Protein AF-A0A8J5IWP8-F1 (afdb_monomer_lite)

Secondary structure (DSSP, 8-state):
-HHHHHTT-HHHHHHHHHH--PPPPHHHHHHHHHTT-HHHHHHHHHH-S-PPPHHHHHHHHHTT-HHHHHHHHHHHSTT------

Structure (mmCIF, N/CA/C/O backbone):
data_AF-A0A8J5IWP8-F1
#
_entry.id   AF-A0A8J5IWP8-F1
#
loop_
_atom_site.group_PDB
_atom_site.id
_atom_site.type_symbol
_atom_site.label_atom_id
_atom_site.label_alt_id
_atom_site.label_comp_id
_atom_site.label_asym_id
_atom_site.label_entity_i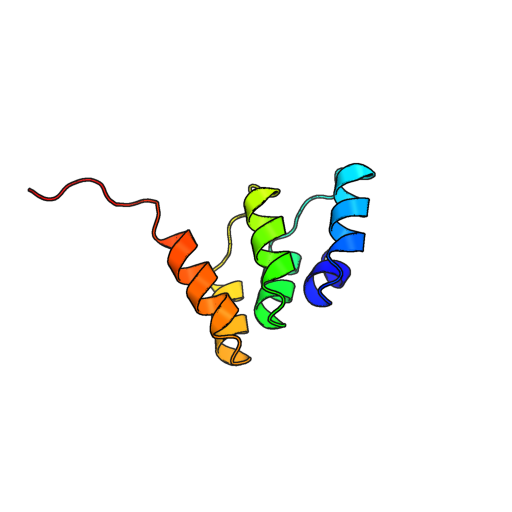d
_atom_site.label_seq_id
_atom_site.pdbx_PDB_ins_code
_atom_site.Cartn_x
_atom_site.Cartn_y
_atom_site.Cartn_z
_atom_site.occupancy
_atom_site.B_iso_or_equiv
_atom_site.auth_seq_id
_atom_site.auth_comp_id
_atom_site.auth_asym_id
_atom_site.auth_atom_id
_atom_site.pdbx_PDB_model_num
ATOM 1 N N . MET A 1 1 ? 6.514 1.410 -11.325 1.00 71.25 1 MET A N 1
ATOM 2 C CA . MET A 1 1 ? 6.477 1.041 -9.895 1.00 71.25 1 MET A CA 1
ATOM 3 C C . MET A 1 1 ? 5.040 0.859 -9.439 1.00 71.25 1 MET A C 1
ATOM 5 O O . MET A 1 1 ? 4.745 -0.193 -8.906 1.00 71.25 1 MET A O 1
ATOM 9 N N . ASP A 1 2 ? 4.141 1.784 -9.768 1.00 73.44 2 ASP A N 1
ATOM 10 C CA . ASP A 1 2 ? 2.728 1.761 -9.356 1.00 73.44 2 ASP A CA 1
ATOM 11 C C . ASP A 1 2 ? 2.003 0.447 -9.664 1.00 73.44 2 ASP A C 1
ATOM 13 O O . ASP A 1 2 ? 1.376 -0.122 -8.782 1.00 73.44 2 ASP A O 1
ATOM 17 N N . ALA A 1 3 ? 2.173 -0.099 -10.874 1.00 80.19 3 ALA A N 1
ATOM 18 C CA . ALA A 1 3 ? 1.615 -1.407 -11.213 1.00 80.19 3 ALA A CA 1
ATOM 19 C C . ALA A 1 3 ? 2.224 -2.545 -10.372 1.00 80.19 3 ALA A C 1
ATOM 21 O O . ALA A 1 3 ? 1.508 -3.438 -9.945 1.00 80.19 3 ALA A O 1
ATOM 22 N N . ALA A 1 4 ? 3.529 -2.518 -10.087 1.00 82.69 4 ALA A N 1
ATOM 23 C CA . ALA A 1 4 ? 4.153 -3.521 -9.220 1.00 82.69 4 ALA A CA 1
ATOM 24 C C . ALA A 1 4 ? 3.657 -3.395 -7.770 1.00 82.69 4 ALA A C 1
ATOM 26 O O . ALA A 1 4 ? 3.447 -4.411 -7.115 1.00 82.69 4 ALA A O 1
ATOM 27 N N . SER A 1 5 ? 3.418 -2.168 -7.299 1.00 80.44 5 SER A N 1
ATOM 28 C CA . SER A 1 5 ? 2.856 -1.896 -5.976 1.00 80.44 5 SER A CA 1
ATOM 29 C C . SER A 1 5 ? 1.405 -2.357 -5.861 1.00 80.44 5 SER A C 1
ATOM 31 O O . SER A 1 5 ? 1.072 -3.092 -4.936 1.00 80.44 5 SER A O 1
ATOM 33 N N . ALA A 1 6 ? 0.569 -2.018 -6.842 1.00 79.81 6 ALA A N 1
ATOM 34 C CA . ALA A 1 6 ? -0.833 -2.423 -6.894 1.00 79.81 6 ALA A CA 1
ATOM 35 C C . ALA A 1 6 ? -1.030 -3.940 -7.052 1.00 79.81 6 ALA A C 1
ATOM 37 O O . ALA A 1 6 ? -2.068 -4.440 -6.653 1.00 79.81 6 ALA A O 1
ATOM 38 N N . ASN A 1 7 ? -0.047 -4.665 -7.601 1.00 83.62 7 ASN A N 1
ATOM 39 C CA . ASN A 1 7 ? -0.083 -6.129 -7.740 1.00 83.62 7 ASN A CA 1
ATOM 40 C C . ASN A 1 7 ? 0.687 -6.874 -6.630 1.00 83.62 7 ASN A C 1
ATOM 42 O O . ASN A 1 7 ? 0.873 -8.087 -6.716 1.00 83.62 7 ASN A O 1
ATOM 46 N N . GLY A 1 8 ? 1.218 -6.177 -5.619 1.00 81.81 8 GLY A N 1
ATOM 47 C CA . GLY A 1 8 ? 1.884 -6.841 -4.493 1.00 81.81 8 GLY A CA 1
ATOM 48 C C . GLY A 1 8 ? 3.274 -7.402 -4.815 1.00 81.81 8 GLY A C 1
ATOM 49 O O . GLY A 1 8 ? 3.815 -8.214 -4.066 1.00 81.81 8 GLY A O 1
ATOM 50 N N . HIS A 1 9 ? 3.893 -6.986 -5.922 1.00 86.44 9 HIS A N 1
ATOM 51 C CA . HIS A 1 9 ? 5.181 -7.502 -6.388 1.00 86.44 9 HIS A CA 1
ATOM 52 C C . HIS A 1 9 ? 6.366 -6.884 -5.628 1.00 86.44 9 HIS A C 1
ATOM 54 O O . HIS A 1 9 ? 7.212 -6.193 -6.204 1.00 86.44 9 HIS A O 1
ATOM 60 N N . LEU A 1 10 ? 6.470 -7.176 -4.330 1.00 83.38 10 LEU A N 1
ATOM 61 C CA . LEU A 1 10 ? 7.498 -6.631 -3.438 1.00 83.38 10 LEU A CA 1
ATOM 62 C C . LEU A 1 10 ? 8.931 -6.844 -3.956 1.00 83.38 10 LEU A C 1
ATOM 64 O O . LEU A 1 10 ? 9.765 -5.946 -3.860 1.00 83.38 10 LEU A O 1
ATOM 68 N N . ASN A 1 11 ? 9.223 -8.002 -4.552 1.00 84.69 11 ASN A N 1
ATOM 69 C CA . ASN A 1 11 ? 10.551 -8.299 -5.106 1.00 84.69 11 ASN A CA 1
ATOM 70 C C . ASN A 1 11 ? 10.921 -7.365 -6.266 1.00 84.69 11 ASN A C 1
ATOM 72 O O . ASN A 1 11 ? 12.067 -6.930 -6.365 1.00 84.69 11 ASN A O 1
ATOM 76 N N . VAL A 1 12 ? 9.946 -7.010 -7.107 1.00 84.44 12 VAL A N 1
ATOM 77 C CA . VAL A 1 12 ? 10.144 -6.061 -8.211 1.00 84.44 12 VAL A CA 1
ATOM 78 C C . VAL A 1 12 ? 10.349 -4.652 -7.662 1.00 84.44 12 VAL A C 1
ATOM 80 O O . VAL A 1 12 ? 11.206 -3.929 -8.156 1.00 84.44 12 VAL A O 1
ATOM 83 N N . ILE A 1 13 ? 9.618 -4.271 -6.612 1.00 81.56 13 ILE A N 1
ATOM 84 C CA . ILE A 1 13 ? 9.759 -2.964 -5.952 1.00 81.56 13 ILE A CA 1
ATOM 85 C C . ILE A 1 13 ? 11.146 -2.822 -5.317 1.00 81.56 13 ILE A C 1
ATOM 87 O O . ILE A 1 13 ? 11.819 -1.823 -5.560 1.00 81.56 13 ILE A O 1
ATOM 91 N N . LYS A 1 14 ? 11.612 -3.842 -4.585 1.00 84.12 14 LYS A N 1
ATOM 92 C CA . LYS A 1 14 ? 12.967 -3.890 -4.010 1.00 84.12 14 LYS A CA 1
ATOM 93 C C . LYS A 1 14 ? 14.040 -3.810 -5.091 1.00 84.12 14 LYS A C 1
ATOM 95 O O . LYS A 1 14 ? 14.987 -3.038 -4.963 1.00 84.12 14 LYS A O 1
ATOM 100 N N . TRP A 1 15 ? 13.885 -4.583 -6.167 1.00 85.12 15 TRP A N 1
ATOM 101 C CA . TRP A 1 15 ? 14.829 -4.568 -7.281 1.00 85.12 15 TRP A CA 1
ATOM 102 C C . TRP A 1 15 ? 14.879 -3.195 -7.953 1.00 85.12 15 TRP A C 1
ATOM 104 O O . TRP A 1 15 ? 15.968 -2.664 -8.167 1.00 85.12 15 TRP A O 1
ATOM 114 N N . LEU A 1 16 ? 13.712 -2.596 -8.215 1.00 80.88 16 LEU A N 1
ATOM 115 C CA . LEU A 1 16 ? 13.605 -1.261 -8.788 1.00 80.88 16 LEU A CA 1
ATOM 116 C C . LEU A 1 16 ? 14.231 -0.217 -7.875 1.00 80.88 16 LEU A C 1
ATOM 118 O O . LEU A 1 16 ? 14.990 0.579 -8.388 1.00 80.88 16 LEU A O 1
ATOM 122 N N . HIS A 1 17 ? 13.988 -0.242 -6.565 1.00 79.38 17 HIS A N 1
ATOM 123 C CA . HIS A 1 17 ? 14.599 0.705 -5.628 1.00 79.38 17 HIS A CA 1
ATOM 124 C C . HIS A 1 17 ? 16.132 0.634 -5.610 1.00 79.38 17 HIS A C 1
ATOM 126 O O . HIS A 1 17 ? 16.795 1.666 -5.551 1.00 79.38 17 HIS A O 1
ATOM 132 N N . LEU A 1 18 ? 16.694 -0.576 -5.684 1.00 81.56 18 LEU A N 1
ATOM 133 C CA . LEU A 1 18 ? 18.143 -0.792 -5.672 1.00 81.56 18 LEU A CA 1
ATOM 134 C C . LEU A 1 18 ? 18.823 -0.385 -6.987 1.00 81.56 18 LEU A C 1
ATOM 136 O O . LEU A 1 18 ? 19.959 0.077 -6.967 1.00 81.56 18 LEU A O 1
ATOM 140 N N . HIS A 1 19 ? 18.150 -0.574 -8.125 1.00 79.50 19 HIS A N 1
ATOM 141 C CA . HIS A 1 19 ? 18.740 -0.361 -9.456 1.00 79.50 19 HIS A CA 1
ATOM 142 C C . HIS A 1 19 ? 18.298 0.947 -10.113 1.00 79.50 19 HIS A C 1
ATOM 144 O O . HIS A 1 19 ? 18.904 1.394 -11.085 1.00 79.50 19 HIS A O 1
ATOM 150 N N . HIS A 1 20 ? 17.235 1.562 -9.608 1.00 67.50 20 HIS A N 1
ATOM 151 C CA . HIS A 1 20 ? 16.624 2.750 -10.170 1.00 67.50 20 HIS A CA 1
ATOM 152 C C . HIS A 1 20 ? 16.139 3.645 -9.028 1.00 67.50 20 HIS A C 1
ATOM 154 O O . HIS A 1 20 ? 15.363 3.230 -8.170 1.00 67.50 20 HIS A O 1
ATOM 160 N N . SER A 1 21 ? 16.522 4.921 -9.036 1.00 61.84 21 SER A N 1
ATOM 161 C CA . SER A 1 21 ? 15.938 5.912 -8.120 1.00 61.84 21 SER A CA 1
ATOM 162 C C . SER A 1 21 ? 14.532 6.287 -8.611 1.00 61.84 21 SER A C 1
ATOM 164 O O . SER A 1 21 ? 14.259 7.410 -9.031 1.00 61.84 21 SER A O 1
ATOM 166 N N . ALA A 1 22 ? 13.656 5.287 -8.713 1.00 62.09 22 ALA A N 1
ATOM 167 C CA . ALA A 1 22 ? 12.283 5.447 -9.143 1.00 62.09 22 ALA A CA 1
ATOM 168 C C . ALA A 1 22 ? 11.533 6.204 -8.049 1.00 62.09 22 ALA A C 1
ATOM 170 O O . ALA A 1 22 ? 11.479 5.773 -6.899 1.00 62.09 22 ALA A O 1
ATOM 171 N N . SER A 1 23 ? 10.973 7.352 -8.416 1.00 63.09 23 SER A N 1
ATOM 172 C CA . SER A 1 23 ? 10.172 8.166 -7.515 1.00 63.09 23 SER A CA 1
ATOM 173 C C . SER A 1 23 ? 8.956 7.364 -7.060 1.00 63.09 23 SER A C 1
ATOM 175 O O . SER A 1 23 ? 8.120 6.972 -7.875 1.00 63.09 23 SER A O 1
ATOM 177 N N . TYR A 1 24 ? 8.864 7.109 -5.759 1.00 71.62 24 TYR A N 1
ATOM 178 C CA . TYR A 1 24 ? 7.671 6.543 -5.150 1.00 71.62 24 TYR A CA 1
ATOM 179 C C . TYR A 1 24 ? 6.511 7.508 -5.356 1.00 71.62 24 TYR A C 1
ATOM 181 O O . TYR A 1 24 ? 6.584 8.666 -4.947 1.00 71.62 24 TYR A O 1
ATOM 189 N N . THR A 1 25 ? 5.450 7.051 -6.011 1.00 73.75 25 THR A N 1
ATOM 190 C CA . THR A 1 25 ? 4.240 7.853 -6.155 1.00 73.75 25 THR A CA 1
ATOM 191 C C . THR A 1 25 ? 3.235 7.450 -5.088 1.00 73.75 25 THR A C 1
ATOM 193 O O . THR A 1 25 ? 3.134 6.287 -4.694 1.00 73.75 25 THR A O 1
ATOM 196 N N . VAL A 1 26 ? 2.456 8.432 -4.647 1.00 80.19 26 VAL A N 1
ATOM 197 C CA . VAL A 1 26 ? 1.306 8.216 -3.768 1.00 80.19 26 VAL A CA 1
ATOM 198 C C . VAL A 1 26 ? 0.326 7.213 -4.390 1.00 80.19 26 VAL A C 1
ATOM 200 O O . VAL A 1 26 ? -0.145 6.311 -3.710 1.00 80.19 26 VAL A O 1
ATOM 203 N N . ALA A 1 27 ? 0.097 7.304 -5.704 1.00 80.94 27 ALA A N 1
ATOM 204 C CA . ALA A 1 27 ? -0.829 6.433 -6.424 1.00 80.94 27 ALA A CA 1
ATOM 205 C C . ALA A 1 27 ? -0.433 4.946 -6.359 1.00 80.94 27 ALA A C 1
ATOM 207 O O . ALA A 1 27 ? -1.300 4.082 -6.244 1.00 80.94 27 ALA A O 1
ATOM 208 N N . GLY A 1 28 ? 0.867 4.634 -6.393 1.00 81.25 28 GLY A N 1
ATOM 209 C CA . GLY A 1 28 ? 1.349 3.264 -6.216 1.00 81.25 28 GLY A CA 1
ATOM 210 C C . GLY A 1 28 ? 1.089 2.716 -4.810 1.00 81.25 28 GLY A C 1
ATOM 211 O O . GLY A 1 28 ? 0.766 1.538 -4.664 1.00 81.25 28 GLY A O 1
ATOM 212 N N . MET A 1 29 ? 1.204 3.561 -3.783 1.00 81.25 29 MET A N 1
ATOM 213 C CA . MET A 1 29 ? 0.916 3.183 -2.398 1.00 81.25 29 MET A CA 1
ATOM 214 C C . MET A 1 29 ? -0.586 3.019 -2.152 1.00 81.25 29 MET A C 1
ATOM 216 O O . MET A 1 29 ? -0.991 2.028 -1.549 1.00 81.25 29 MET A O 1
ATOM 220 N N . ASP A 1 30 ? -1.400 3.937 -2.676 1.00 85.50 30 ASP A N 1
ATOM 221 C CA . ASP A 1 30 ? -2.862 3.859 -2.617 1.00 85.50 30 ASP A CA 1
ATOM 222 C C . ASP A 1 30 ? -3.356 2.576 -3.298 1.00 85.50 30 ASP A C 1
ATOM 224 O O . ASP A 1 30 ? -4.139 1.827 -2.720 1.00 85.50 30 ASP A O 1
ATOM 228 N N . GLY A 1 31 ? -2.813 2.252 -4.478 1.00 87.00 31 GLY A N 1
ATOM 229 C CA . GLY A 1 31 ? -3.123 1.010 -5.183 1.00 87.00 31 GLY A CA 1
ATOM 230 C C . GLY A 1 31 ? -2.701 -0.244 -4.413 1.00 87.00 31 GLY A C 1
ATOM 231 O O . GLY A 1 31 ? -3.450 -1.214 -4.374 1.00 87.00 31 GLY A O 1
ATOM 232 N N . ALA A 1 32 ? -1.531 -0.245 -3.769 1.00 88.06 32 ALA A N 1
ATOM 233 C CA . ALA A 1 32 ? -1.110 -1.369 -2.929 1.00 88.06 32 ALA A CA 1
ATOM 234 C C . ALA A 1 32 ? -2.041 -1.562 -1.722 1.00 88.06 32 ALA A C 1
ATOM 236 O O . ALA A 1 32 ? -2.396 -2.692 -1.385 1.00 88.06 32 ALA A O 1
ATOM 237 N N . ALA A 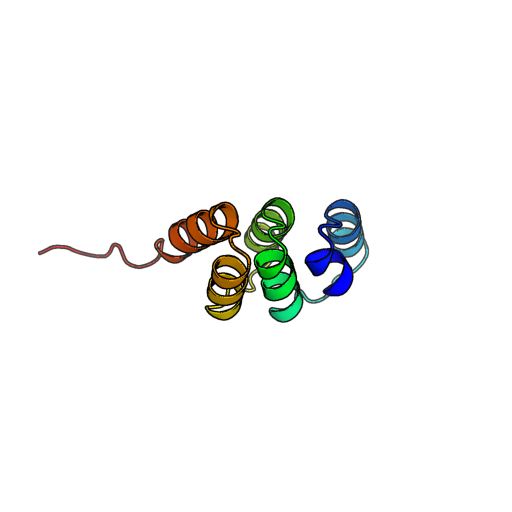1 33 ? -2.459 -0.462 -1.094 1.00 87.50 33 ALA A N 1
ATOM 238 C CA . ALA A 1 33 ? -3.364 -0.486 0.046 1.00 87.50 33 ALA A CA 1
ATOM 239 C C . ALA A 1 33 ? -4.776 -0.949 -0.344 1.00 87.50 33 ALA A C 1
ATOM 241 O O . ALA A 1 33 ? -5.329 -1.837 0.306 1.00 87.50 33 ALA A O 1
ATOM 242 N N . GLY A 1 34 ? -5.315 -0.416 -1.443 1.00 88.50 34 GLY A N 1
ATOM 243 C CA . GLY A 1 34 ? -6.623 -0.780 -1.984 1.00 88.50 34 GLY A CA 1
ATOM 244 C C . GLY A 1 34 ? -6.729 -2.224 -2.472 1.00 88.50 34 GLY A C 1
ATOM 245 O O . GLY A 1 34 ? -7.827 -2.758 -2.488 1.00 88.50 34 GLY A O 1
ATOM 246 N N . ASN A 1 35 ? -5.607 -2.872 -2.807 1.00 89.12 35 ASN A N 1
ATOM 247 C CA . ASN A 1 35 ? -5.553 -4.302 -3.151 1.00 89.12 35 ASN A CA 1
ATOM 248 C C . ASN A 1 35 ? -5.124 -5.203 -1.973 1.00 89.12 35 ASN A C 1
ATOM 250 O O . ASN A 1 35 ? -4.900 -6.401 -2.147 1.00 89.12 35 ASN A O 1
ATOM 254 N N . GLY A 1 36 ? -4.956 -4.644 -0.770 1.00 87.69 36 GLY A N 1
ATOM 255 C CA . GLY A 1 36 ? -4.690 -5.434 0.434 1.00 87.69 36 GLY A CA 1
ATOM 256 C C . GLY A 1 36 ? -3.241 -5.899 0.590 1.00 87.69 36 GLY A C 1
ATOM 257 O O . GLY A 1 36 ? -2.946 -6.743 1.440 1.00 87.69 36 GLY A O 1
ATOM 258 N N . HIS A 1 37 ? -2.312 -5.350 -0.194 1.00 90.12 37 HIS A N 1
ATOM 259 C CA . HIS A 1 37 ? -0.897 -5.717 -0.181 1.00 90.12 37 HIS A CA 1
ATOM 260 C C . HIS A 1 37 ? -0.139 -5.031 0.959 1.00 90.12 37 HIS A C 1
ATOM 262 O O . HIS A 1 37 ? 0.716 -4.169 0.742 1.00 90.12 37 HIS A O 1
ATOM 268 N N . LEU A 1 38 ? -0.437 -5.444 2.193 1.00 87.00 38 LEU A N 1
ATOM 269 C CA . LEU A 1 38 ? 0.156 -4.887 3.410 1.00 87.00 38 LEU A CA 1
ATOM 270 C C . LEU A 1 38 ? 1.694 -4.886 3.381 1.00 87.00 38 LEU A C 1
ATOM 272 O O . LEU A 1 38 ? 2.299 -3.882 3.740 1.00 87.00 38 LEU A O 1
ATOM 276 N N . ASP A 1 39 ? 2.323 -5.958 2.896 1.00 88.94 39 ASP A N 1
ATOM 277 C CA . ASP A 1 39 ? 3.789 -6.074 2.846 1.00 88.94 39 ASP A CA 1
ATOM 278 C C . ASP A 1 39 ? 4.429 -4.983 1.976 1.00 88.94 39 ASP A C 1
ATOM 280 O O . ASP A 1 39 ? 5.491 -4.447 2.297 1.00 88.94 39 ASP A O 1
ATOM 284 N N . VAL A 1 40 ? 3.761 -4.626 0.875 1.00 87.12 40 VAL A N 1
ATOM 285 C CA . VAL A 1 40 ? 4.191 -3.536 -0.003 1.00 87.12 40 VAL A CA 1
ATOM 286 C C . VAL A 1 40 ? 3.980 -2.188 0.676 1.00 87.12 40 VAL A C 1
ATOM 288 O O . VAL A 1 40 ? 4.869 -1.345 0.611 1.00 87.12 40 VAL A O 1
ATOM 291 N N . VAL A 1 41 ? 2.846 -1.989 1.352 1.00 84.94 41 VAL A N 1
ATOM 292 C CA . VAL A 1 41 ? 2.540 -0.751 2.090 1.00 84.94 41 VAL A CA 1
ATOM 293 C C . VAL A 1 41 ? 3.559 -0.513 3.208 1.00 84.94 41 VAL A C 1
ATOM 295 O O . VAL A 1 41 ? 4.093 0.589 3.311 1.00 84.94 41 VAL A O 1
ATOM 298 N N . MET A 1 42 ? 3.885 -1.545 3.992 1.00 85.44 42 MET A N 1
ATOM 299 C CA . MET A 1 42 ? 4.904 -1.490 5.045 1.00 85.44 42 MET A CA 1
ATOM 300 C C . MET A 1 42 ? 6.272 -1.127 4.478 1.00 85.44 42 MET A C 1
ATOM 302 O O . MET A 1 42 ? 6.921 -0.193 4.945 1.00 85.44 42 MET A O 1
ATOM 306 N N . TRP A 1 43 ? 6.692 -1.837 3.431 1.00 85.19 43 TRP A N 1
ATOM 307 C CA . TRP A 1 43 ? 8.000 -1.617 2.835 1.00 85.19 43 TRP A CA 1
ATOM 308 C C . TRP A 1 43 ? 8.114 -0.224 2.207 1.00 85.19 43 TRP A C 1
ATOM 310 O O . TRP A 1 43 ? 9.127 0.452 2.393 1.00 85.19 43 TRP A O 1
ATOM 320 N N . LEU A 1 44 ? 7.071 0.230 1.502 1.00 80.62 44 LEU A N 1
ATOM 321 C CA . LEU A 1 44 ? 7.012 1.580 0.947 1.00 80.62 44 LEU A CA 1
ATOM 322 C C . LEU A 1 44 ? 7.047 2.630 2.054 1.00 80.62 44 LEU A C 1
ATOM 324 O O . LEU A 1 44 ? 7.754 3.610 1.895 1.00 80.62 44 LEU A O 1
ATOM 328 N N . HIS A 1 45 ? 6.355 2.435 3.173 1.00 79.69 45 HIS A N 1
ATOM 329 C CA . HIS A 1 45 ? 6.385 3.391 4.279 1.00 79.69 45 HIS A CA 1
ATOM 330 C C . HIS A 1 45 ? 7.769 3.517 4.933 1.00 79.69 45 HIS A C 1
ATOM 332 O O . HIS A 1 45 ? 8.193 4.622 5.256 1.00 79.69 45 HIS A O 1
ATOM 338 N N . GLU A 1 46 ? 8.497 2.410 5.098 1.00 81.06 46 GLU A N 1
ATOM 339 C CA . GLU A 1 46 ? 9.854 2.432 5.662 1.00 81.06 46 GLU A CA 1
ATOM 340 C C . GLU A 1 46 ? 10.891 3.028 4.697 1.00 81.06 46 GLU A C 1
ATOM 342 O O . GLU A 1 46 ? 11.836 3.691 5.123 1.00 81.06 46 GLU A O 1
ATOM 347 N N . ASN A 1 47 ? 10.733 2.788 3.390 1.00 76.69 47 ASN A N 1
ATOM 348 C CA . ASN A 1 47 ? 11.733 3.140 2.372 1.00 76.69 47 ASN A CA 1
ATOM 349 C C . ASN A 1 47 ? 11.378 4.406 1.575 1.00 76.69 47 ASN A C 1
ATOM 351 O O . ASN A 1 47 ? 12.207 4.918 0.818 1.00 76.69 47 ASN A O 1
ATOM 355 N N . SER A 1 48 ? 10.163 4.929 1.734 1.00 67.69 48 SER A N 1
ATOM 356 C CA . SER A 1 48 ? 9.680 6.135 1.074 1.00 67.69 48 SER A CA 1
ATOM 357 C C . SER A 1 48 ? 9.228 7.165 2.098 1.00 67.69 48 SER A C 1
ATOM 359 O O . SER A 1 48 ? 8.412 6.899 2.971 1.00 67.69 48 SER A O 1
ATOM 361 N N . ARG A 1 49 ? 9.682 8.408 1.920 1.00 63.88 49 ARG A N 1
ATOM 362 C CA . ARG A 1 49 ? 9.150 9.574 2.650 1.00 63.88 49 ARG A CA 1
ATOM 363 C C . ARG A 1 49 ? 7.736 9.972 2.215 1.00 63.88 49 ARG A C 1
ATOM 365 O O . ARG A 1 49 ? 7.191 10.948 2.725 1.00 63.88 49 ARG A O 1
ATOM 372 N N . VAL A 1 50 ? 7.163 9.276 1.237 1.00 63.56 50 VAL A N 1
ATOM 373 C CA . VAL A 1 50 ? 5.813 9.539 0.748 1.00 63.56 50 VAL A CA 1
ATOM 374 C C . VAL A 1 50 ? 4.830 8.899 1.721 1.00 63.56 50 VAL A C 1
ATOM 376 O O . VAL A 1 50 ? 4.705 7.681 1.788 1.00 63.56 50 VAL A O 1
ATOM 379 N N . GLY A 1 51 ? 4.179 9.739 2.524 1.00 62.22 51 GLY A N 1
ATOM 380 C CA . GLY A 1 51 ? 3.216 9.297 3.526 1.00 62.22 51 GLY A CA 1
ATOM 381 C C . GLY A 1 51 ? 1.954 8.688 2.912 1.00 62.22 51 GLY A C 1
ATOM 382 O O . GLY A 1 51 ? 1.554 9.023 1.797 1.00 62.22 51 GLY A O 1
ATOM 383 N N . CYS A 1 52 ? 1.295 7.825 3.685 1.00 67.88 52 CYS A N 1
ATOM 384 C CA . CYS A 1 52 ? 0.005 7.254 3.315 1.00 67.88 52 CYS A CA 1
ATOM 385 C C . CYS A 1 52 ? -1.056 8.356 3.210 1.00 67.88 52 CYS A C 1
ATOM 387 O O . CYS A 1 52 ? -1.193 9.181 4.127 1.00 67.8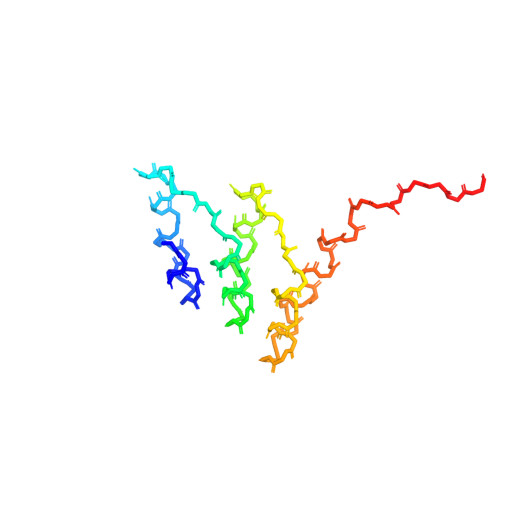8 52 CYS A O 1
ATOM 389 N N . THR A 1 53 ? -1.855 8.350 2.144 1.00 74.81 53 THR A N 1
ATOM 390 C CA . THR A 1 53 ? -3.000 9.261 2.033 1.00 74.81 53 THR A CA 1
ATOM 391 C C . THR A 1 53 ? -4.253 8.689 2.687 1.00 74.81 53 THR A C 1
ATOM 393 O O . THR A 1 53 ? -4.318 7.517 3.051 1.00 74.81 53 THR A O 1
ATOM 396 N N . THR A 1 54 ? -5.267 9.541 2.860 1.00 80.50 54 THR A N 1
ATOM 397 C CA . THR A 1 54 ? -6.619 9.099 3.232 1.00 80.50 54 THR A CA 1
ATOM 398 C C . THR A 1 54 ? -7.196 8.149 2.188 1.00 80.50 54 THR A C 1
ATOM 400 O O . THR A 1 54 ? -7.862 7.194 2.559 1.00 80.50 54 THR A O 1
ATOM 403 N N . LYS A 1 55 ? -6.849 8.332 0.907 1.00 83.19 55 LYS A N 1
ATOM 404 C CA . LYS A 1 55 ? -7.323 7.485 -0.187 1.00 83.19 55 LYS A CA 1
ATOM 405 C C . LYS A 1 55 ? -6.873 6.030 -0.045 1.00 83.19 55 LYS A C 1
ATOM 407 O O . LYS A 1 55 ? -7.695 5.139 -0.192 1.00 83.19 55 LYS A O 1
ATOM 412 N N . ALA A 1 56 ? -5.619 5.787 0.343 1.00 84.06 56 ALA A N 1
ATOM 413 C CA . ALA A 1 56 ? -5.140 4.439 0.669 1.00 84.06 56 ALA A CA 1
ATOM 414 C C . ALA A 1 56 ? -5.997 3.743 1.745 1.00 84.06 56 ALA A C 1
ATOM 416 O O . ALA A 1 56 ? -6.219 2.536 1.681 1.00 84.06 56 ALA A O 1
ATOM 417 N N . MET A 1 57 ? -6.464 4.497 2.745 1.00 83.81 57 MET A N 1
ATOM 418 C CA . MET A 1 57 ? -7.299 3.976 3.828 1.00 83.81 57 MET A CA 1
ATOM 419 C C . MET A 1 57 ? -8.738 3.733 3.369 1.00 83.81 57 MET A C 1
ATOM 421 O O . MET A 1 57 ? -9.289 2.681 3.684 1.00 83.81 57 MET A O 1
ATOM 425 N N . ASP A 1 58 ? -9.314 4.668 2.612 1.00 87.50 58 ASP A N 1
ATOM 426 C CA . ASP A 1 58 ? -10.666 4.551 2.061 1.00 87.50 58 ASP A CA 1
ATOM 427 C C . ASP A 1 58 ? -10.761 3.372 1.082 1.00 87.50 58 ASP A C 1
ATOM 429 O O . ASP A 1 58 ? -11.673 2.555 1.194 1.00 87.50 58 ASP A O 1
ATOM 433 N N . ASP A 1 59 ? -9.781 3.220 0.184 1.00 88.69 59 ASP A N 1
ATOM 434 C CA . ASP A 1 59 ? -9.729 2.119 -0.783 1.00 88.69 59 ASP A CA 1
ATOM 435 C C . ASP A 1 59 ? -9.517 0.772 -0.072 1.00 88.69 59 ASP A C 1
ATOM 437 O O . ASP A 1 59 ? -10.176 -0.214 -0.402 1.00 88.69 59 ASP A O 1
ATOM 441 N N . ALA A 1 60 ? -8.649 0.713 0.943 1.00 89.31 60 ALA A N 1
ATOM 442 C CA . ALA A 1 60 ? -8.475 -0.496 1.747 1.00 89.31 60 ALA A CA 1
ATOM 443 C C . ALA A 1 60 ? -9.756 -0.859 2.520 1.00 89.31 60 ALA A C 1
ATOM 445 O O . ALA A 1 60 ? -10.109 -2.033 2.605 1.00 89.31 60 ALA A O 1
ATOM 446 N N . ALA A 1 61 ? -10.473 0.128 3.062 1.00 88.38 61 ALA A N 1
ATOM 447 C CA . ALA A 1 61 ? -11.736 -0.092 3.762 1.00 88.38 61 ALA A CA 1
ATOM 448 C C . ALA A 1 61 ? -12.850 -0.545 2.806 1.00 88.38 61 ALA A C 1
ATOM 450 O O . ALA A 1 61 ? -13.602 -1.459 3.138 1.00 88.38 61 ALA A O 1
ATOM 451 N N . ALA A 1 62 ? -12.927 0.045 1.610 1.00 90.94 62 ALA A N 1
ATOM 452 C CA . ALA A 1 62 ? -13.908 -0.312 0.587 1.00 90.94 62 ALA A CA 1
ATOM 453 C C . ALA A 1 62 ? -13.726 -1.742 0.052 1.00 90.94 62 ALA A C 1
ATOM 455 O O . ALA A 1 62 ? -14.706 -2.378 -0.329 1.00 90.94 62 ALA A O 1
ATOM 456 N N . ASN A 1 63 ? -12.490 -2.253 0.050 1.00 88.38 63 ASN A N 1
ATOM 457 C CA . ASN A 1 63 ? -12.150 -3.606 -0.401 1.00 88.38 63 ASN A CA 1
ATOM 458 C C . ASN A 1 63 ? -12.029 -4.630 0.751 1.00 88.38 63 ASN A C 1
ATOM 460 O O . ASN A 1 63 ? -11.510 -5.726 0.551 1.00 88.38 63 ASN A O 1
ATOM 464 N N . ASP A 1 64 ? -12.508 -4.295 1.956 1.00 91.12 64 ASP A N 1
ATOM 465 C CA . ASP A 1 64 ? -12.478 -5.167 3.147 1.00 91.12 64 ASP A CA 1
ATOM 466 C C . ASP A 1 64 ? -11.051 -5.562 3.606 1.00 91.12 64 ASP A C 1
ATOM 468 O O . ASP A 1 64 ? -10.813 -6.550 4.303 1.00 91.12 64 ASP A O 1
ATOM 472 N N . HIS A 1 65 ? -10.044 -4.757 3.266 1.00 90.56 65 HIS A N 1
ATOM 473 C CA . HIS A 1 65 ? -8.651 -4.951 3.675 1.00 90.56 65 HIS A CA 1
ATOM 474 C C . HIS A 1 65 ? -8.379 -4.343 5.057 1.00 90.56 65 HIS A C 1
ATOM 476 O O . HIS A 1 65 ? -7.539 -3.458 5.249 1.00 90.56 65 HIS A O 1
ATOM 482 N N . LEU A 1 66 ? -9.094 -4.849 6.063 1.00 85.88 66 LEU A N 1
ATOM 483 C CA . LEU A 1 66 ? -9.029 -4.393 7.458 1.00 85.88 66 LEU A CA 1
ATOM 484 C C . LEU A 1 66 ? -7.619 -4.459 8.067 1.00 85.88 66 LEU A C 1
ATOM 486 O O . LEU A 1 66 ? -7.278 -3.661 8.942 1.00 85.88 66 LEU A O 1
ATOM 490 N N . ASN A 1 67 ? -6.791 -5.403 7.617 1.00 88.81 67 ASN A N 1
ATOM 491 C CA . ASN A 1 67 ? -5.383 -5.524 8.000 1.00 88.81 67 ASN A CA 1
ATOM 492 C C . ASN A 1 67 ? -4.572 -4.286 7.583 1.00 88.81 67 ASN A C 1
ATOM 494 O O . ASN A 1 67 ? -3.825 -3.740 8.398 1.00 88.81 67 ASN A O 1
ATOM 498 N N . VAL A 1 68 ? -4.770 -3.809 6.353 1.00 87.81 68 VAL A N 1
ATOM 499 C CA . VAL A 1 68 ? -4.148 -2.588 5.834 1.00 87.81 68 VAL A CA 1
ATOM 500 C C . VAL A 1 68 ? -4.692 -1.367 6.562 1.00 87.81 68 VAL A C 1
ATOM 502 O O . VAL A 1 68 ? -3.904 -0.560 7.048 1.00 87.81 68 VAL A O 1
ATOM 505 N N . VAL A 1 69 ? -6.012 -1.263 6.737 1.00 86.81 69 VAL A N 1
ATOM 506 C CA . VAL A 1 69 ? -6.639 -0.140 7.458 1.00 86.81 69 VAL A CA 1
ATOM 507 C C . VAL A 1 69 ? -6.110 -0.025 8.888 1.00 86.81 69 VAL A C 1
ATOM 509 O O . VAL A 1 69 ? -5.712 1.064 9.300 1.00 86.81 69 VAL A O 1
ATOM 512 N N . ARG A 1 70 ? -6.036 -1.130 9.645 1.00 87.25 70 ARG A N 1
ATOM 513 C CA . ARG A 1 70 ? -5.470 -1.121 11.008 1.00 87.25 70 ARG A CA 1
ATOM 514 C C . ARG A 1 70 ? -4.026 -0.656 11.023 1.00 87.25 70 ARG A C 1
ATOM 516 O O . ARG A 1 70 ? -3.644 0.115 11.901 1.00 87.25 70 ARG A O 1
ATOM 523 N N . TRP A 1 71 ? -3.222 -1.145 10.085 1.00 86.81 71 TRP A N 1
ATOM 524 C CA . TRP A 1 71 ? -1.818 -0.779 10.016 1.00 86.81 71 TRP A CA 1
ATOM 525 C C . TRP A 1 71 ? -1.652 0.706 9.669 1.00 86.81 71 TRP A C 1
ATOM 527 O O . TRP A 1 71 ? -0.933 1.419 10.369 1.00 86.81 71 TRP A O 1
ATOM 537 N N . LEU A 1 72 ? -2.382 1.197 8.664 1.00 81.12 72 LEU A N 1
ATOM 538 C CA . LEU A 1 72 ? -2.407 2.607 8.269 1.00 81.12 72 LEU A CA 1
ATOM 539 C C . LEU A 1 72 ? -2.882 3.509 9.411 1.00 81.12 72 LEU A C 1
ATOM 541 O O . LEU A 1 72 ? -2.298 4.564 9.650 1.00 81.12 72 LEU A O 1
ATOM 545 N N . HIS A 1 73 ? -3.920 3.088 10.136 1.00 81.56 73 HIS A N 1
ATOM 546 C CA . HIS A 1 73 ? -4.451 3.815 11.283 1.00 81.56 73 HIS A CA 1
ATOM 547 C C . HIS A 1 73 ? -3.428 3.894 12.420 1.00 81.56 73 HIS A C 1
ATOM 549 O O . HIS A 1 73 ? -3.238 4.958 12.995 1.00 81.56 73 HIS A O 1
ATOM 555 N N . LYS A 1 74 ? -2.705 2.805 12.698 1.00 82.31 74 LYS A N 1
ATOM 556 C CA . LYS A 1 74 ? -1.658 2.785 13.725 1.00 82.31 74 LYS A CA 1
ATOM 557 C C . LYS A 1 74 ? -0.465 3.679 13.369 1.00 82.31 74 LYS A C 1
ATOM 559 O O . LYS A 1 74 ? 0.017 4.396 14.235 1.00 82.31 74 LYS A O 1
ATOM 564 N N . ASN A 1 75 ? -0.021 3.666 12.112 1.00 74.75 75 ASN A N 1
ATOM 565 C CA . ASN A 1 75 ? 1.156 4.428 11.671 1.00 74.75 75 ASN A CA 1
ATOM 566 C C . ASN A 1 75 ? 0.859 5.915 11.400 1.00 74.75 75 ASN A C 1
ATOM 568 O O . ASN A 1 75 ? 1.777 6.727 11.379 1.00 74.75 75 ASN A O 1
ATOM 572 N N . ARG A 1 76 ? -0.409 6.312 11.213 1.00 64.81 76 ARG A N 1
ATOM 573 C CA . ARG A 1 76 ? -0.791 7.735 11.131 1.00 64.81 76 ARG A CA 1
ATOM 574 C C . ARG A 1 76 ? -0.872 8.435 12.486 1.00 64.81 76 ARG A C 1
ATOM 576 O O . ARG A 1 76 ? -0.746 9.654 12.530 1.00 64.81 76 ARG A O 1
ATOM 583 N N . SER A 1 77 ? -1.089 7.688 13.563 1.00 53.66 77 SER A N 1
ATOM 584 C CA . SER A 1 77 ? 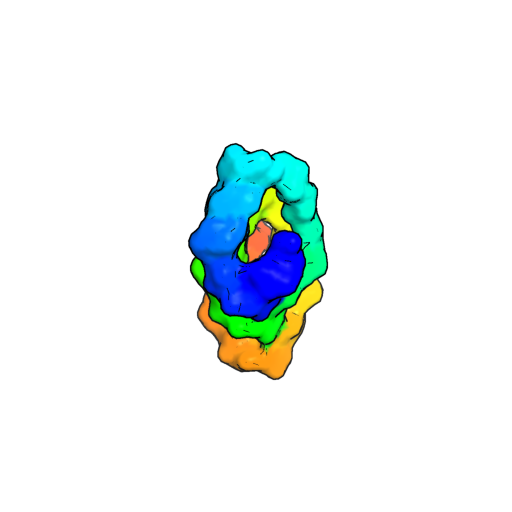-1.322 8.245 14.900 1.00 53.66 77 SER A CA 1
ATOM 585 C C . SER A 1 77 ? -0.045 8.629 15.654 1.00 53.66 77 SER A C 1
AT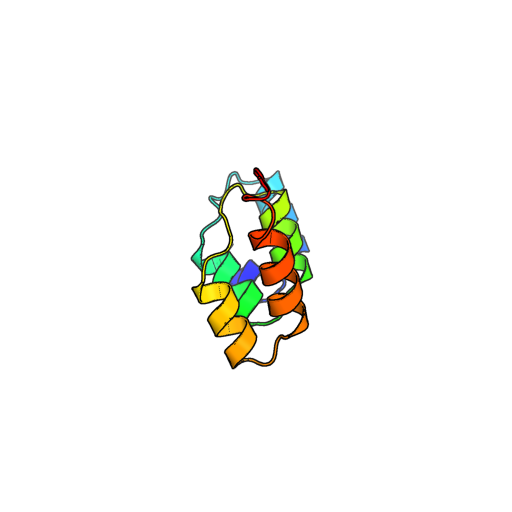OM 587 O O . SER A 1 77 ? -0.136 9.137 16.765 1.00 53.66 77 SER A O 1
ATOM 589 N N . GLU A 1 78 ? 1.142 8.444 15.074 1.00 51.00 78 GLU A N 1
ATOM 590 C CA . GLU A 1 78 ? 2.413 8.706 15.764 1.00 51.00 78 GLU A CA 1
ATOM 591 C C . GLU A 1 78 ? 2.985 10.114 15.513 1.00 51.00 78 GLU A C 1
ATOM 593 O O . GLU A 1 78 ? 4.196 10.286 15.444 1.00 51.00 78 GLU A O 1
ATOM 598 N N . VAL A 1 79 ? 2.140 11.151 15.381 1.00 50.97 79 VAL A N 1
ATOM 599 C CA . VAL A 1 79 ? 2.601 12.550 15.533 1.00 50.97 79 VAL A CA 1
ATOM 600 C C . VAL A 1 79 ? 1.528 13.497 16.104 1.00 50.97 79 VAL A C 1
ATOM 602 O O . VAL A 1 79 ? 1.250 14.548 15.531 1.00 50.97 79 VAL A O 1
ATOM 605 N N . HIS A 1 80 ? 0.922 13.157 17.242 1.00 47.78 80 HIS A N 1
ATOM 606 C CA . HIS A 1 80 ? 0.556 14.156 18.265 1.00 47.78 80 HIS A CA 1
ATOM 607 C C . HIS A 1 80 ? 0.183 13.457 19.576 1.00 47.78 80 HIS A C 1
ATOM 609 O O . HIS A 1 80 ? -0.959 13.485 20.018 1.00 47.78 80 HIS A O 1
ATOM 615 N N . ASP A 1 81 ? 1.172 12.824 20.202 1.00 53.25 81 ASP A N 1
ATOM 616 C CA . ASP A 1 81 ? 1.247 12.923 21.654 1.00 53.25 81 ASP A CA 1
ATOM 617 C C . ASP A 1 81 ? 2.215 14.069 21.964 1.00 53.25 81 ASP A C 1
ATOM 619 O O . ASP A 1 81 ? 3.433 13.917 21.900 1.00 53.25 81 ASP A O 1
ATOM 623 N N . TRP A 1 82 ? 1.650 15.257 22.164 1.00 57.66 82 TRP A N 1
ATOM 624 C CA . TRP A 1 82 ? 2.297 16.351 22.878 1.00 57.66 82 TRP A CA 1
ATOM 625 C C . TRP A 1 82 ? 1.241 17.023 23.755 1.00 57.66 82 TRP A C 1
ATOM 627 O O . TRP A 1 82 ? 0.635 18.019 23.364 1.00 57.66 82 TRP A O 1
ATOM 637 N N . GLY A 1 83 ? 1.073 16.469 24.956 1.00 53.16 83 GLY A N 1
ATOM 638 C CA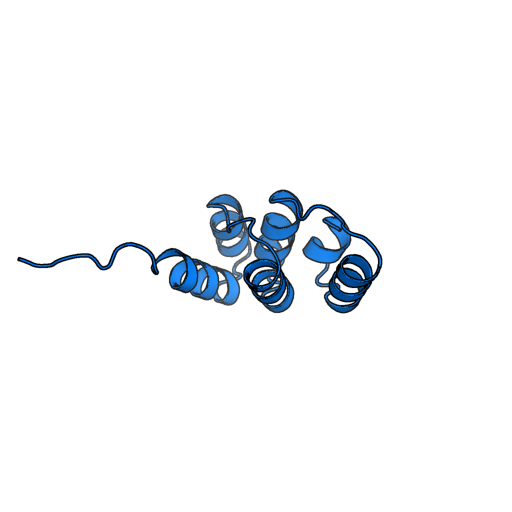 . GLY A 1 83 ? 0.855 17.258 26.166 1.00 53.16 83 GLY A CA 1
ATOM 639 C C . GLY A 1 83 ? -0.579 17.344 26.669 1.00 53.16 83 GLY A C 1
ATOM 640 O O . GLY A 1 83 ? -1.274 18.327 26.424 1.00 53.16 83 GLY A O 1
ATOM 641 N N . ASP A 1 84 ? -0.965 16.366 27.485 1.00 51.06 84 ASP A N 1
ATOM 642 C CA . ASP A 1 84 ? -1.867 16.617 28.606 1.00 51.06 84 ASP A CA 1
ATOM 643 C C . ASP A 1 84 ? -1.295 17.726 29.520 1.00 51.06 84 ASP A C 1
ATOM 645 O O . ASP A 1 84 ? -0.134 17.644 29.918 1.00 51.06 84 ASP A O 1
ATOM 649 N N . GLY A 1 85 ? -2.140 18.710 29.864 1.00 52.00 85 GLY A N 1
ATOM 650 C CA . GLY A 1 85 ? -2.195 19.405 31.170 1.00 52.00 85 GLY A CA 1
ATOM 651 C C . GLY A 1 85 ? -1.048 20.313 31.600 1.00 52.00 85 GLY A C 1
ATOM 652 O O . GLY A 1 85 ? -0.092 19.795 32.214 1.00 52.00 85 GLY A O 1
#

InterPro domains:
  IPR002110 Ankyrin repeat [PF12796] (1-78)
  IPR052050 Secreted Effector and Ankyrin Repeat [PTHR46586] (1-78)

Foldseek 3Di:
DLVCLLVLVVVVVVVCVVPHVDADDLNSLLSNLLNLNQVSNVVCVVVPPDAHDVSSLVSNVVNVSVVSNVVSVVVVPPPDPDDDD

pLDDT: mean 78.03, std 11.6, range [47.78, 91.12]

Organism: NCBI:txid2496075

Sequence (85 aa):
MDAASANGHLNVIKWLHLHHSASYTVAGMDGAAGNGHLDVVMWLHENSRVGCTTKAMDDAAANDHLNVVRWLHKNRSEVHDWGDG

Radius of gyration: 13.42 Å; chains: 1; bounding box: 33×28×42 Å